Protein AF-A0A1G4ESR0-F1 (afdb_monomer)

Secondary structure (DSSP, 8-state):
----HHHHHHHHHHHHHHHS-HHHHHHHHHHTTS-SS--SS-HHHHHHHHHHHHTTTTT--HHHHHHHHHHHH-----HHHHHHHSSHHHHHHHHHHHHHHHHHHHHHHTT---TT-S--

Mean predicted aligned error: 11.32 Å

Foldseek 3Di:
DPQDLVRVLVVVVVLLCVLAPLVRLQVLCVVLPLPPDDDLDGSSLLVSLVSVCVVQVPPAQLVNSQVVSCVPSVDHDDSVRVVVSPDPSSVVSVVVSVVSSVVSVVVVVVPPPPPPPPPD

pLDDT: mean 70.15, std 10.37, range [41.56, 83.81]

Radius of gyration: 17.65 Å; Cα contacts (8 Å, |Δi|>4): 67; chains: 1; bounding box: 43×30×58 Å

Structure (mmCIF, N/CA/C/O backbone):
data_AF-A0A1G4ESR0-F1
#
_entry.id   AF-A0A1G4ESR0-F1
#
loop_
_atom_site.group_PDB
_atom_site.id
_atom_site.type_symbol
_atom_site.label_atom_id
_atom_site.label_alt_id
_atom_site.label_comp_id
_atom_site.label_asym_id
_atom_site.label_entity_id
_atom_site.label_seq_id
_atom_site.pdbx_PDB_ins_code
_atom_site.Cartn_x
_atom_site.Cartn_y
_atom_site.Cartn_z
_atom_site.occupancy
_atom_site.B_iso_or_equiv
_atom_site.auth_seq_id
_atom_site.auth_comp_id
_atom_site.auth_asym_id
_atom_site.auth_atom_id
_atom_site.pdbx_PDB_model_num
ATOM 1 N N . MET A 1 1 ? 9.743 -17.081 17.113 1.00 41.56 1 MET A N 1
ATOM 2 C CA . MET A 1 1 ? 9.255 -17.594 15.815 1.00 41.56 1 MET A CA 1
ATOM 3 C C . MET A 1 1 ? 9.363 -16.439 14.833 1.00 41.56 1 MET A C 1
ATOM 5 O O . MET A 1 1 ? 8.770 -15.409 15.114 1.00 41.56 1 MET A O 1
ATOM 9 N N . ASN A 1 2 ? 10.194 -16.542 13.792 1.00 51.12 2 ASN A N 1
ATOM 10 C CA . ASN A 1 2 ? 10.214 -15.536 12.723 1.00 51.12 2 ASN A CA 1
ATOM 11 C C . ASN A 1 2 ? 8.972 -15.803 11.868 1.00 51.12 2 ASN A C 1
ATOM 13 O O . ASN A 1 2 ? 8.873 -16.876 11.276 1.00 51.12 2 ASN A O 1
ATOM 17 N N . LEU A 1 3 ? 7.997 -14.900 11.911 1.00 58.41 3 LEU A N 1
ATOM 18 C CA . LEU A 1 3 ? 6.797 -14.991 11.088 1.00 58.41 3 LEU A CA 1
ATOM 19 C C . LEU A 1 3 ? 7.237 -14.821 9.623 1.00 58.41 3 LEU A C 1
ATOM 21 O O . LEU A 1 3 ? 8.079 -13.967 9.340 1.00 58.41 3 LEU A O 1
ATOM 25 N N . SER A 1 4 ? 6.768 -15.668 8.700 1.00 68.75 4 SER A N 1
ATOM 26 C CA . SER A 1 4 ? 7.162 -15.503 7.298 1.00 68.75 4 SER A CA 1
ATOM 27 C C . SER A 1 4 ? 6.570 -14.199 6.747 1.00 68.75 4 SER A C 1
ATOM 29 O O . SER A 1 4 ? 5.533 -13.730 7.211 1.00 68.75 4 SER A O 1
ATOM 31 N N . ILE A 1 5 ? 7.207 -13.606 5.735 1.00 63.06 5 ILE A N 1
ATOM 32 C CA . ILE A 1 5 ? 6.747 -12.350 5.103 1.00 63.06 5 ILE A CA 1
ATOM 33 C C . ILE A 1 5 ? 5.286 -12.454 4.646 1.00 63.06 5 ILE A C 1
ATOM 35 O O . ILE A 1 5 ? 4.528 -11.487 4.705 1.00 63.06 5 ILE A O 1
ATOM 39 N N . PHE A 1 6 ? 4.893 -13.642 4.185 1.00 64.19 6 PHE A N 1
ATOM 40 C CA . PHE A 1 6 ? 3.536 -13.907 3.738 1.00 64.19 6 PHE A CA 1
ATOM 41 C C . PHE A 1 6 ? 2.548 -13.903 4.907 1.00 64.19 6 PHE A C 1
ATOM 43 O O . PHE A 1 6 ? 1.488 -13.298 4.796 1.00 64.19 6 PHE A O 1
ATOM 50 N N . ASP A 1 7 ? 2.924 -14.492 6.041 1.00 67.56 7 ASP A N 1
ATOM 51 C CA . ASP A 1 7 ? 2.099 -14.518 7.250 1.00 67.56 7 ASP A CA 1
ATOM 52 C C . ASP A 1 7 ? 1.907 -13.108 7.843 1.00 67.56 7 ASP A C 1
ATOM 54 O O . ASP A 1 7 ? 0.803 -12.764 8.262 1.00 67.56 7 ASP A O 1
ATOM 58 N N . GLU A 1 8 ? 2.946 -12.259 7.840 1.00 67.12 8 GLU A N 1
ATOM 59 C CA . GLU A 1 8 ? 2.829 -10.852 8.270 1.00 67.12 8 GLU A CA 1
ATOM 60 C C . GLU A 1 8 ? 1.926 -10.043 7.336 1.00 67.12 8 GLU A C 1
ATOM 62 O O . GLU A 1 8 ? 1.083 -9.268 7.796 1.00 67.12 8 GLU A O 1
ATOM 67 N N . LEU A 1 9 ? 2.063 -10.249 6.022 1.00 66.56 9 LEU A N 1
ATOM 68 C CA . LEU A 1 9 ? 1.190 -9.631 5.030 1.00 66.56 9 LEU A CA 1
ATOM 69 C C . LEU A 1 9 ? -0.260 -10.077 5.213 1.00 66.56 9 LEU A C 1
ATOM 71 O O . LEU A 1 9 ? -1.171 -9.258 5.115 1.00 66.56 9 LEU A O 1
ATOM 75 N N . GLU A 1 10 ? -0.483 -11.367 5.450 1.00 67.75 10 GLU A N 1
ATOM 76 C CA . GLU A 1 10 ? -1.819 -11.923 5.616 1.00 67.75 10 GLU A CA 1
ATOM 77 C C . GLU A 1 10 ? -2.469 -11.397 6.900 1.00 67.75 10 GLU A C 1
ATOM 79 O O . GLU A 1 10 ? -3.634 -10.995 6.870 1.00 67.75 10 GLU A O 1
ATOM 84 N N . LEU A 1 11 ? -1.709 -11.309 8.000 1.00 71.44 11 LEU A N 1
ATOM 85 C CA . LEU A 1 11 ? -2.165 -10.669 9.235 1.00 71.44 11 LEU A CA 1
ATOM 86 C C . LEU A 1 11 ? -2.516 -9.203 9.003 1.00 71.44 11 LEU A C 1
ATOM 88 O O . LEU A 1 11 ? -3.596 -8.766 9.394 1.00 71.44 11 LEU A O 1
ATOM 92 N N . PHE A 1 12 ? -1.639 -8.448 8.342 1.00 72.06 12 PHE A N 1
ATOM 93 C CA . PHE A 1 12 ? -1.890 -7.038 8.079 1.00 72.06 12 PHE A CA 1
ATOM 94 C C . PHE A 1 12 ? -3.081 -6.841 7.141 1.00 72.06 12 PHE A C 1
ATOM 96 O O . PHE A 1 12 ? -3.896 -5.957 7.368 1.00 72.06 12 PHE A O 1
ATOM 103 N N . SER A 1 13 ? -3.218 -7.669 6.106 1.00 69.94 13 SER A N 1
ATOM 104 C CA . SER A 1 13 ? -4.354 -7.631 5.185 1.00 69.94 13 SER A CA 1
ATOM 105 C C . SER A 1 13 ? -5.664 -7.920 5.918 1.00 69.94 13 SER A C 1
ATOM 107 O O . SER A 1 13 ? -6.631 -7.179 5.746 1.00 69.94 13 SER A O 1
ATOM 109 N N . LYS A 1 14 ? -5.690 -8.932 6.797 1.00 71.94 14 LYS A N 1
ATOM 110 C CA . LYS A 1 14 ? -6.851 -9.239 7.648 1.00 71.94 14 LYS A CA 1
ATOM 111 C C . LYS A 1 14 ? -7.185 -8.086 8.586 1.00 71.94 14 LYS A C 1
ATOM 113 O O . LYS A 1 14 ? -8.350 -7.710 8.697 1.00 71.94 14 LYS A O 1
ATOM 118 N N . GLU A 1 15 ? -6.180 -7.498 9.222 1.00 73.50 15 GLU A N 1
ATOM 119 C CA . GLU A 1 15 ? -6.390 -6.400 10.160 1.00 73.50 15 GLU A CA 1
ATOM 120 C C . GLU A 1 15 ? -6.832 -5.125 9.433 1.00 73.50 15 GLU A C 1
ATOM 122 O O . GLU A 1 15 ? -7.770 -4.450 9.849 1.00 73.50 15 GLU A O 1
ATOM 127 N N . LEU A 1 16 ? -6.252 -4.838 8.270 1.00 74.50 16 LEU A N 1
ATOM 128 C CA . LEU A 1 16 ? -6.667 -3.723 7.432 1.00 74.50 16 LEU A CA 1
ATOM 129 C C . LEU A 1 16 ? -8.095 -3.921 6.924 1.00 74.50 16 LEU A C 1
ATOM 131 O O . LEU A 1 16 ? -8.873 -2.980 6.998 1.00 74.50 16 LEU A O 1
ATOM 135 N N . GLN A 1 17 ? -8.479 -5.128 6.497 1.00 71.94 17 GLN A N 1
ATOM 136 C CA . GLN A 1 17 ? -9.863 -5.446 6.123 1.00 71.94 17 GLN A CA 1
ATOM 137 C C . GLN A 1 17 ? -10.845 -5.306 7.292 1.00 71.94 17 GLN A C 1
ATOM 139 O O . GLN A 1 17 ? -11.995 -4.918 7.080 1.00 71.94 17 GLN A O 1
ATOM 144 N N . ARG A 1 18 ? -10.400 -5.589 8.521 1.00 74.38 18 ARG A N 1
ATOM 145 C CA . ARG A 1 18 ? -11.203 -5.440 9.739 1.00 74.38 18 ARG A CA 1
ATOM 146 C C . ARG A 1 18 ? -11.539 -3.979 10.042 1.00 74.38 18 ARG A C 1
ATOM 148 O O . ARG A 1 18 ? -12.642 -3.704 10.507 1.00 74.38 18 ARG A O 1
ATOM 155 N N . TYR A 1 19 ? -10.614 -3.058 9.774 1.00 71.38 19 TYR A N 1
ATOM 156 C CA . TYR A 1 19 ? -10.811 -1.622 10.011 1.00 71.38 19 TYR A CA 1
ATOM 157 C C . TYR A 1 19 ? -11.278 -0.850 8.776 1.00 71.38 19 TYR A C 1
ATOM 159 O O . TYR A 1 19 ? -11.873 0.219 8.902 1.00 71.38 19 TYR A O 1
ATOM 167 N N . MET A 1 20 ? -11.006 -1.364 7.580 1.00 72.50 20 MET A N 1
ATOM 168 C CA . MET A 1 20 ? -11.252 -0.669 6.328 1.00 72.50 20 MET A CA 1
ATOM 169 C C . MET A 1 20 ? -11.602 -1.653 5.213 1.00 72.50 20 MET A C 1
ATOM 171 O O . MET A 1 20 ? -10.802 -2.483 4.788 1.00 72.50 20 MET A O 1
ATOM 175 N N . SER A 1 21 ? -12.809 -1.513 4.672 1.00 79.88 21 SER A N 1
ATOM 176 C CA . SER A 1 21 ? -13.215 -2.278 3.496 1.00 79.88 21 SER A CA 1
ATOM 177 C C . SER A 1 21 ? -12.376 -1.898 2.260 1.00 79.88 21 SER A C 1
ATOM 179 O O . SER A 1 21 ? -11.946 -0.748 2.140 1.00 79.88 21 SER A O 1
ATOM 181 N N . PRO A 1 22 ? -12.211 -2.816 1.289 1.00 73.25 22 PRO A N 1
ATOM 182 C CA . PRO A 1 22 ? -11.577 -2.550 -0.007 1.00 73.25 22 PRO A CA 1
ATOM 183 C C . PRO A 1 22 ? -12.034 -1.253 -0.681 1.00 73.25 22 PRO A C 1
ATOM 185 O O . PRO A 1 22 ? -11.218 -0.510 -1.223 1.00 73.25 22 PRO A O 1
ATOM 188 N N . ASP A 1 23 ? -13.340 -0.986 -0.623 1.00 78.00 23 ASP A N 1
ATOM 189 C CA . ASP A 1 23 ? -13.955 0.200 -1.213 1.00 78.00 23 ASP A CA 1
ATOM 190 C C . ASP A 1 23 ? -13.522 1.477 -0.486 1.00 78.00 23 ASP A C 1
ATOM 192 O O . ASP A 1 23 ? -13.062 2.423 -1.116 1.00 78.00 23 ASP A O 1
ATOM 196 N N . ALA A 1 24 ? -13.534 1.462 0.850 1.00 79.81 24 ALA A N 1
ATOM 197 C CA . ALA A 1 24 ? -13.085 2.583 1.670 1.00 79.81 24 ALA A CA 1
ATOM 198 C C . ALA A 1 24 ? -11.598 2.911 1.442 1.00 79.81 24 ALA A C 1
ATOM 200 O O . ALA A 1 24 ? -11.227 4.085 1.406 1.00 79.81 24 ALA A O 1
ATOM 201 N N . LEU A 1 25 ? -10.756 1.897 1.207 1.00 81.06 25 LEU A N 1
ATOM 202 C CA . LEU A 1 25 ? -9.355 2.098 0.834 1.00 81.06 25 LEU A CA 1
ATOM 203 C C . LEU A 1 25 ? -9.221 2.758 -0.550 1.00 81.06 25 LEU A C 1
ATOM 205 O O . LEU A 1 25 ? -8.386 3.645 -0.738 1.00 81.06 25 LEU A O 1
ATOM 209 N N . GLU A 1 26 ? -10.052 2.359 -1.519 1.00 80.06 26 GLU A N 1
ATOM 210 C CA . GLU A 1 26 ? -10.078 2.982 -2.847 1.00 80.06 26 GLU A CA 1
ATOM 211 C C . GLU A 1 26 ? -10.606 4.426 -2.784 1.00 80.06 26 GLU A C 1
ATOM 213 O O . GLU A 1 26 ? -10.047 5.305 -3.442 1.00 80.06 26 GLU A O 1
ATOM 218 N N . GLN A 1 27 ? -11.620 4.704 -1.960 1.00 81.50 27 GLN A N 1
ATOM 219 C CA . GLN A 1 27 ? -12.115 6.063 -1.719 1.00 81.50 27 GLN A CA 1
ATOM 220 C C . GLN A 1 27 ? -11.046 6.941 -1.065 1.00 81.50 27 GLN A C 1
ATOM 222 O O . GLN A 1 27 ? -10.812 8.059 -1.519 1.00 81.50 27 GLN A O 1
ATOM 227 N N . LEU A 1 28 ? -10.329 6.430 -0.060 1.00 81.56 28 LEU A N 1
ATOM 228 C CA . LEU A 1 28 ? -9.219 7.153 0.562 1.00 81.56 28 LEU A CA 1
ATOM 229 C C . LEU A 1 28 ? -8.126 7.475 -0.466 1.00 81.56 28 LEU A C 1
ATOM 231 O O . LEU A 1 28 ? -7.652 8.608 -0.552 1.00 81.56 28 LEU A O 1
ATOM 235 N N . ALA A 1 29 ? -7.773 6.501 -1.304 1.00 81.31 29 ALA A N 1
ATOM 236 C CA . ALA A 1 29 ? -6.803 6.687 -2.373 1.00 81.31 29 ALA A CA 1
ATOM 237 C C . ALA A 1 29 ? -7.254 7.710 -3.430 1.00 81.31 29 ALA A C 1
ATOM 239 O O . ALA A 1 29 ? -6.418 8.431 -3.983 1.00 81.31 29 ALA A O 1
ATOM 240 N N . ARG A 1 30 ? -8.559 7.796 -3.713 1.00 81.56 30 ARG A N 1
ATOM 241 C CA . ARG A 1 30 ? -9.145 8.822 -4.591 1.00 81.56 30 ARG A CA 1
ATOM 242 C C . ARG A 1 30 ? -9.116 10.202 -3.945 1.00 81.56 30 ARG A C 1
ATOM 244 O O . ARG A 1 30 ? -8.704 11.151 -4.604 1.00 81.56 30 ARG A O 1
ATOM 251 N N . ASN A 1 31 ? -9.466 10.300 -2.665 1.00 81.31 31 ASN A N 1
ATOM 252 C CA . ASN A 1 31 ? -9.488 11.556 -1.911 1.00 81.31 31 ASN A CA 1
ATOM 253 C C . ASN A 1 31 ? -8.097 12.190 -1.802 1.00 81.31 31 ASN A C 1
ATOM 255 O O . ASN A 1 31 ? -7.948 13.393 -1.984 1.00 81.31 31 ASN A O 1
ATOM 259 N N . VAL A 1 32 ? -7.061 11.376 -1.583 1.00 79.31 32 VAL A N 1
ATOM 260 C CA . VAL A 1 32 ? -5.659 11.835 -1.578 1.00 79.31 32 VAL A CA 1
ATOM 261 C C . VAL A 1 32 ? -5.135 12.105 -3.004 1.00 79.31 32 VAL A C 1
ATOM 263 O O . VAL A 1 32 ? -4.069 12.684 -3.220 1.00 79.31 32 VAL A O 1
ATOM 266 N N . GLY A 1 33 ? -5.893 11.705 -4.026 1.00 76.56 33 GLY A N 1
ATOM 267 C CA . GLY A 1 33 ? -5.534 11.884 -5.428 1.00 76.56 33 GLY A CA 1
ATOM 268 C C . GLY A 1 33 ? -4.454 10.919 -5.917 1.00 76.56 33 GLY A C 1
ATOM 269 O O . GLY A 1 33 ? -3.900 11.154 -6.992 1.00 76.56 33 GLY A O 1
ATOM 270 N N . PHE A 1 34 ? -4.163 9.852 -5.165 1.00 75.00 34 PHE A N 1
ATOM 271 C CA . PHE A 1 34 ? -3.290 8.754 -5.590 1.00 75.00 34 PHE A CA 1
ATOM 272 C C . PHE A 1 34 ? -3.947 7.938 -6.721 1.00 75.00 34 PHE A C 1
ATOM 274 O O . PHE A 1 34 ? -3.316 7.624 -7.736 1.00 75.00 34 PHE A O 1
ATOM 281 N N . VAL A 1 35 ? -5.251 7.658 -6.599 1.00 71.88 35 VAL A N 1
ATOM 282 C CA . VAL A 1 35 ? -6.063 7.009 -7.641 1.00 71.88 35 VAL A CA 1
ATOM 283 C C . VAL A 1 35 ? -6.917 8.060 -8.348 1.00 71.88 35 VAL A C 1
ATOM 285 O O . VAL A 1 35 ? -7.990 8.424 -7.884 1.00 71.88 35 VAL A O 1
ATOM 288 N N . LYS A 1 36 ? -6.451 8.541 -9.508 1.00 65.88 36 LYS A N 1
ATOM 289 C CA . LYS A 1 36 ? -7.221 9.460 -10.378 1.00 65.88 36 LYS A CA 1
ATOM 290 C C . LYS A 1 36 ? -8.038 8.739 -11.455 1.00 65.88 36 LYS A C 1
ATOM 292 O O . LYS A 1 36 ? -9.092 9.213 -11.859 1.00 65.88 36 LYS A O 1
ATOM 297 N N . ARG A 1 37 ? -7.563 7.579 -11.917 1.00 62.69 37 ARG A N 1
ATOM 298 C CA . ARG A 1 37 ? -8.239 6.713 -12.899 1.00 62.69 37 ARG A CA 1
ATOM 299 C C . ARG A 1 37 ? -8.182 5.266 -12.428 1.00 62.69 37 ARG A C 1
ATOM 301 O O . ARG A 1 37 ? -7.159 4.867 -11.868 1.00 62.69 37 ARG A O 1
ATOM 308 N N . LYS A 1 38 ? -9.233 4.477 -12.691 1.00 63.44 38 LYS A N 1
ATOM 309 C CA . LYS A 1 38 ? -9.171 3.021 -12.490 1.00 63.44 38 LYS A CA 1
ATOM 310 C C . LYS A 1 38 ? -8.018 2.473 -13.332 1.00 63.44 38 LYS A C 1
ATOM 312 O O . LYS A 1 38 ? -7.958 2.677 -14.540 1.00 63.44 38 LYS A O 1
ATOM 317 N N . SER A 1 39 ? -7.071 1.842 -12.659 1.00 68.88 39 SER A N 1
ATOM 318 C CA . SER A 1 39 ? -5.871 1.239 -13.229 1.00 68.88 39 SER A CA 1
ATOM 319 C C . SER A 1 39 ? -5.855 -0.230 -12.826 1.00 68.88 39 SER A C 1
ATOM 321 O O . SER A 1 39 ? -6.488 -0.596 -11.836 1.00 68.88 39 SER A O 1
ATOM 323 N N . LYS A 1 40 ? -5.123 -1.067 -13.571 1.00 72.69 40 LYS A N 1
ATOM 324 C CA . LYS A 1 40 ? -4.843 -2.443 -13.129 1.00 72.69 40 LYS A CA 1
ATOM 325 C C . LYS A 1 40 ? -4.177 -2.437 -11.747 1.00 72.69 40 LYS A C 1
ATOM 327 O O . LYS A 1 40 ? -4.528 -3.256 -10.919 1.00 72.69 40 LYS A O 1
ATOM 332 N N . TYR A 1 41 ? -3.316 -1.445 -11.507 1.00 72.62 41 TYR A N 1
ATOM 333 C CA . TYR A 1 41 ? -2.691 -1.152 -10.216 1.00 72.62 41 TYR A CA 1
ATOM 334 C C . TYR A 1 41 ? -3.637 -0.386 -9.278 1.00 72.62 41 TYR A C 1
ATOM 336 O O . TYR A 1 41 ? -3.978 0.770 -9.565 1.00 72.62 41 TYR A O 1
ATOM 344 N N . ARG A 1 42 ? -4.056 -1.031 -8.187 1.00 72.69 42 ARG A N 1
ATOM 345 C CA . ARG A 1 42 ? -4.983 -0.522 -7.167 1.00 72.69 42 ARG A CA 1
ATOM 346 C C . ARG A 1 42 ? -4.239 -0.033 -5.923 1.00 72.69 42 ARG A C 1
ATOM 348 O O . ARG A 1 42 ? -3.063 -0.311 -5.715 1.00 72.69 42 ARG A O 1
ATOM 355 N N . ALA A 1 43 ? -4.959 0.671 -5.050 1.00 75.75 43 ALA A N 1
ATOM 356 C CA 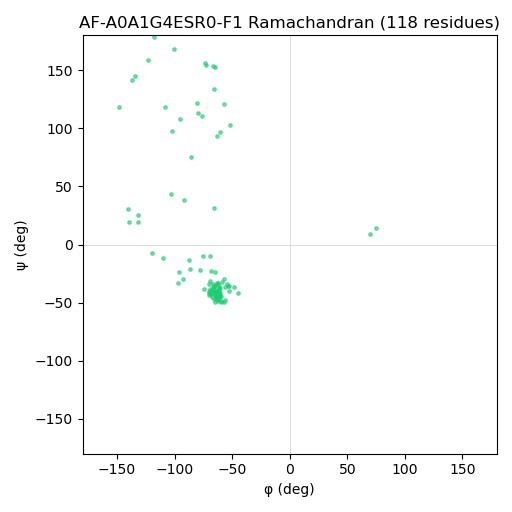. ALA A 1 43 ? -4.437 1.100 -3.750 1.00 75.75 43 ALA A CA 1
ATOM 357 C C . ALA A 1 43 ? -3.990 -0.082 -2.870 1.00 75.75 43 ALA A C 1
ATOM 359 O O . ALA A 1 43 ? -3.021 0.033 -2.131 1.00 75.75 43 ALA A O 1
ATOM 360 N N . GLN A 1 44 ? -4.658 -1.230 -2.995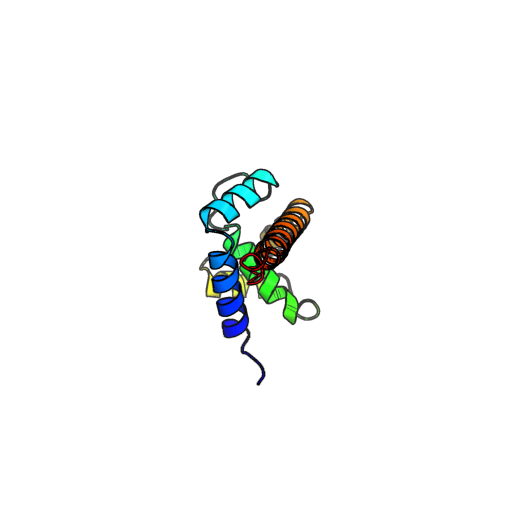 1.00 75.06 44 GLN A N 1
ATOM 361 C CA . GLN A 1 44 ? -4.298 -2.466 -2.295 1.00 75.06 44 GLN A CA 1
ATOM 362 C C . GLN A 1 44 ? -2.918 -2.982 -2.706 1.00 75.06 44 GLN A C 1
ATOM 364 O O . GLN A 1 44 ? -2.124 -3.338 -1.841 1.00 75.06 44 GLN A O 1
ATOM 369 N N . ASP A 1 45 ? -2.613 -2.950 -4.007 1.00 76.12 45 ASP A N 1
ATOM 370 C CA . ASP A 1 45 ? -1.321 -3.392 -4.540 1.00 76.12 45 ASP A CA 1
ATOM 371 C C . ASP A 1 45 ? -0.185 -2.496 -4.037 1.00 76.12 45 ASP A C 1
ATOM 373 O O . ASP A 1 45 ? 0.907 -2.973 -3.738 1.00 76.12 45 ASP A O 1
ATOM 377 N N . LEU A 1 46 ? -0.454 -1.194 -3.889 1.00 76.75 46 LEU A N 1
ATOM 378 C CA . LEU A 1 46 ? 0.483 -0.256 -3.278 1.00 76.75 46 LEU A CA 1
ATOM 379 C C . LEU A 1 46 ? 0.728 -0.585 -1.804 1.00 76.75 46 LEU A C 1
ATOM 381 O O . LEU A 1 46 ? 1.879 -0.662 -1.389 1.00 76.75 46 LEU A O 1
ATOM 385 N N . VAL A 1 47 ? -0.330 -0.786 -1.016 1.00 75.94 47 VAL A N 1
ATOM 386 C CA . VAL A 1 47 ? -0.201 -1.098 0.415 1.00 75.94 47 VAL A CA 1
ATOM 387 C C . VAL A 1 47 ? 0.564 -2.405 0.617 1.00 75.94 47 VAL A C 1
ATOM 389 O O . VAL A 1 47 ? 1.503 -2.437 1.411 1.00 75.94 47 VAL A O 1
ATOM 392 N N . ALA A 1 48 ? 0.235 -3.444 -0.155 1.00 75.00 48 ALA A N 1
ATOM 393 C CA . ALA A 1 48 ? 0.968 -4.706 -0.153 1.00 75.00 48 ALA A CA 1
ATOM 394 C C . ALA A 1 48 ? 2.456 -4.486 -0.466 1.00 75.00 48 ALA A C 1
ATOM 396 O O . ALA A 1 48 ? 3.321 -4.945 0.278 1.00 75.00 48 ALA A O 1
ATOM 397 N N . LEU A 1 49 ? 2.761 -3.707 -1.509 1.00 74.62 49 LEU A N 1
ATOM 398 C CA . LEU A 1 49 ? 4.137 -3.418 -1.899 1.00 74.62 49 LEU A CA 1
ATOM 399 C C . LEU A 1 49 ? 4.890 -2.578 -0.851 1.00 74.62 49 LEU A C 1
ATOM 401 O O . LEU A 1 49 ? 6.075 -2.812 -0.640 1.00 74.62 49 LEU A O 1
ATOM 405 N N . CYS A 1 50 ? 4.228 -1.656 -0.146 1.00 71.94 50 CYS A N 1
ATOM 406 C CA . CYS A 1 50 ? 4.823 -0.871 0.943 1.00 71.94 50 CYS A CA 1
ATOM 407 C C . CYS A 1 50 ? 5.164 -1.718 2.177 1.00 71.94 50 CYS A C 1
ATOM 409 O O . CYS A 1 50 ? 6.228 -1.532 2.766 1.00 71.94 50 CYS A O 1
ATOM 411 N N . ILE A 1 51 ? 4.306 -2.671 2.546 1.00 69.31 51 ILE A N 1
ATOM 412 C CA . ILE A 1 51 ? 4.582 -3.620 3.638 1.00 69.31 51 ILE A CA 1
ATOM 413 C C . ILE A 1 51 ? 5.758 -4.520 3.260 1.00 69.31 51 ILE A C 1
ATOM 415 O O . ILE A 1 51 ? 6.645 -4.763 4.071 1.00 69.31 51 ILE A O 1
ATOM 419 N N . TRP A 1 52 ? 5.812 -4.957 2.001 1.00 68.75 52 TRP A N 1
ATOM 420 C CA . TRP A 1 52 ? 6.919 -5.768 1.490 1.00 68.75 52 TRP A CA 1
ATOM 421 C C . TRP A 1 52 ? 8.228 -4.988 1.461 1.00 68.75 52 TRP A C 1
ATOM 423 O O . TRP A 1 52 ? 9.287 -5.539 1.763 1.00 68.75 52 TRP A O 1
ATOM 433 N N . LEU A 1 53 ? 8.153 -3.696 1.127 1.00 64.94 53 LEU A N 1
ATOM 434 C CA . LEU A 1 53 ? 9.297 -2.802 1.181 1.00 64.94 53 LEU A CA 1
ATOM 435 C C . LEU A 1 53 ? 9.827 -2.700 2.613 1.00 64.94 53 LEU A C 1
ATOM 437 O O . LEU A 1 53 ? 11.037 -2.746 2.780 1.00 64.94 53 LEU A O 1
ATOM 441 N N . SER A 1 54 ? 8.952 -2.633 3.626 1.00 62.72 54 SER A N 1
ATOM 442 C CA . SER A 1 54 ? 9.302 -2.416 5.040 1.00 62.72 54 SER A CA 1
ATOM 443 C C . SER A 1 54 ? 10.433 -3.303 5.570 1.00 62.72 54 SER A C 1
ATOM 445 O O . SER 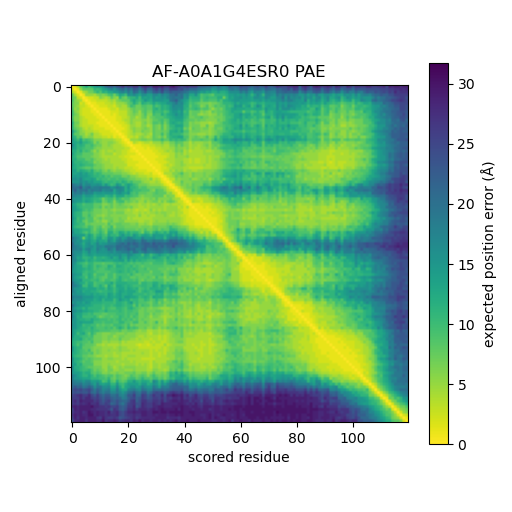A 1 54 ? 11.239 -2.832 6.367 1.00 62.72 54 SER 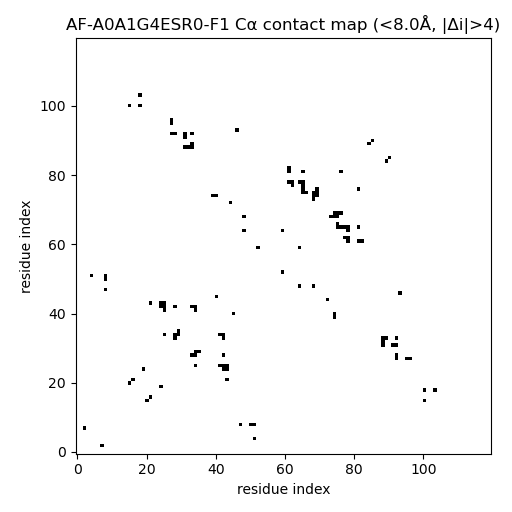A O 1
ATOM 447 N N . GLN A 1 55 ? 10.525 -4.567 5.148 1.00 54.81 55 GLN A N 1
ATOM 448 C CA . GLN A 1 55 ? 11.591 -5.468 5.607 1.00 54.81 55 GLN A CA 1
ATOM 449 C C . GLN A 1 55 ? 12.883 -5.384 4.772 1.00 54.81 55 GLN A C 1
ATOM 451 O O . GLN A 1 55 ? 13.914 -5.915 5.173 1.00 54.81 55 GLN A O 1
ATOM 456 N N . ASN A 1 56 ? 12.849 -4.750 3.598 1.00 55.78 56 ASN A N 1
ATOM 457 C CA . ASN A 1 56 ? 13.860 -4.923 2.551 1.00 55.78 56 ASN A CA 1
ATOM 458 C C . ASN A 1 56 ? 14.245 -3.596 1.851 1.00 55.78 56 ASN A C 1
ATOM 460 O O . ASN A 1 56 ? 14.806 -3.596 0.750 1.00 55.78 56 ASN A O 1
ATOM 464 N N . ILE A 1 57 ? 13.961 -2.461 2.514 1.00 52.59 57 ILE A N 1
ATOM 465 C CA . ILE A 1 57 ? 14.142 -1.078 2.025 1.00 52.59 57 ILE A CA 1
ATOM 466 C C . ILE A 1 57 ? 15.583 -0.815 1.556 1.00 52.59 57 ILE A C 1
ATOM 468 O O . ILE A 1 57 ? 15.793 -0.073 0.602 1.00 52.59 57 ILE A O 1
ATOM 472 N N . ALA A 1 58 ? 16.579 -1.437 2.193 1.00 52.31 58 ALA A N 1
ATOM 473 C CA . ALA A 1 58 ? 17.991 -1.193 1.894 1.00 52.31 58 ALA A CA 1
ATOM 474 C C . ALA A 1 58 ? 18.565 -2.055 0.750 1.00 52.31 58 ALA A C 1
ATOM 476 O O . ALA A 1 58 ? 19.585 -1.685 0.176 1.00 52.31 58 ALA A O 1
ATOM 477 N N . HIS A 1 59 ? 17.942 -3.191 0.414 1.00 52.91 59 HIS A N 1
ATOM 478 C CA . HIS A 1 59 ? 18.553 -4.207 -0.460 1.00 52.91 59 HIS A CA 1
ATOM 479 C C . HIS A 1 59 ? 17.789 -4.495 -1.757 1.00 52.91 59 HIS A C 1
ATOM 481 O O . HIS A 1 59 ? 18.310 -5.217 -2.608 1.00 52.91 59 HIS A O 1
ATOM 487 N N . THR A 1 60 ? 16.587 -3.942 -1.937 1.00 62.94 60 THR A N 1
ATOM 488 C CA . THR A 1 60 ? 15.719 -4.321 -3.064 1.00 62.94 60 THR A CA 1
ATOM 489 C C . THR A 1 60 ? 15.649 -3.213 -4.104 1.00 62.94 60 THR A C 1
ATOM 491 O O . THR A 1 60 ? 15.188 -2.110 -3.818 1.00 62.94 60 THR A O 1
ATOM 494 N N . SER A 1 61 ? 16.090 -3.496 -5.331 1.00 69.31 61 SER A N 1
ATOM 495 C CA . SER A 1 61 ? 16.010 -2.530 -6.430 1.00 69.31 61 SER A CA 1
ATOM 496 C C . SER A 1 61 ? 14.571 -2.366 -6.941 1.00 69.31 61 SER A C 1
ATOM 498 O O . SER A 1 61 ? 13.755 -3.288 -6.865 1.00 69.31 61 SER A O 1
ATOM 500 N N . LEU A 1 62 ? 14.265 -1.219 -7.561 1.00 70.44 62 LEU A N 1
ATOM 501 C CA . LEU A 1 62 ? 12.988 -0.982 -8.258 1.00 70.44 62 LEU A CA 1
ATOM 502 C C . LEU A 1 62 ? 12.663 -2.075 -9.292 1.00 70.44 62 LEU A C 1
ATOM 504 O O . LEU A 1 62 ? 11.506 -2.461 -9.441 1.00 70.44 62 LEU A O 1
ATOM 508 N N . THR A 1 63 ? 13.676 -2.614 -9.973 1.00 70.44 63 THR A N 1
ATOM 509 C CA . THR A 1 63 ? 13.536 -3.732 -10.919 1.00 70.44 63 THR A CA 1
ATOM 510 C C . THR A 1 63 ? 13.074 -5.018 -10.241 1.00 70.44 63 THR A C 1
ATOM 512 O O . THR A 1 63 ? 12.146 -5.657 -10.726 1.00 70.44 63 THR A O 1
ATOM 515 N N . GLN A 1 64 ? 13.651 -5.372 -9.090 1.00 73.75 64 GLN A N 1
ATOM 516 C CA . GLN A 1 64 ? 13.214 -6.538 -8.317 1.00 73.75 64 GLN A CA 1
ATOM 517 C C . GLN A 1 64 ? 11.792 -6.361 -7.775 1.00 73.75 64 GLN A C 1
ATOM 519 O O . GLN A 1 64 ? 11.025 -7.323 -7.742 1.00 73.75 64 GLN A O 1
ATOM 524 N N . LEU A 1 65 ? 11.420 -5.137 -7.391 1.00 73.69 65 LEU A N 1
ATOM 525 C CA . LEU A 1 65 ? 10.053 -4.814 -6.979 1.00 73.69 65 LEU A CA 1
ATOM 526 C C . LEU A 1 65 ? 9.059 -4.986 -8.129 1.00 73.69 65 LEU A C 1
ATOM 528 O O . LEU A 1 65 ? 7.998 -5.563 -7.914 1.00 73.69 65 LEU A O 1
ATOM 532 N N . CYS A 1 66 ? 9.408 -4.564 -9.347 1.00 73.88 66 CYS A N 1
ATOM 533 C CA . CYS A 1 66 ? 8.556 -4.757 -10.524 1.00 73.88 66 CYS A CA 1
ATOM 534 C C . CYS A 1 66 ? 8.362 -6.242 -10.851 1.00 73.88 66 CYS A C 1
ATOM 536 O O . CYS A 1 66 ? 7.226 -6.681 -11.002 1.00 73.88 66 CYS A O 1
ATOM 538 N N . SER A 1 67 ? 9.438 -7.038 -10.868 1.00 77.69 67 SER A N 1
ATOM 539 C CA . SER A 1 67 ? 9.338 -8.484 -11.114 1.00 77.69 67 SER A CA 1
ATOM 540 C C . SER A 1 67 ? 8.508 -9.205 -10.049 1.00 77.69 67 SER A C 1
ATOM 542 O O . SER A 1 67 ? 7.748 -10.119 -10.356 1.00 77.69 67 SER A O 1
ATOM 544 N N . ARG A 1 68 ? 8.619 -8.793 -8.780 1.00 72.81 68 ARG A N 1
ATOM 545 C CA . ARG A 1 68 ? 7.832 -9.378 -7.683 1.00 72.81 68 ARG A CA 1
ATOM 546 C C . ARG A 1 68 ? 6.374 -8.936 -7.704 1.00 72.81 68 ARG A C 1
ATOM 548 O O . ARG A 1 68 ? 5.506 -9.762 -7.425 1.00 72.81 68 ARG A O 1
ATOM 555 N N . LEU A 1 69 ? 6.102 -7.675 -8.041 1.00 74.94 69 LEU A N 1
ATOM 556 C CA . LEU A 1 69 ? 4.746 -7.181 -8.266 1.00 74.94 69 LEU A CA 1
ATOM 557 C C . LEU A 1 69 ? 4.077 -8.012 -9.363 1.00 74.94 69 LEU A C 1
ATOM 559 O O . LEU A 1 69 ? 2.981 -8.528 -9.153 1.00 74.94 69 LEU A O 1
ATOM 563 N N . GLU A 1 70 ? 4.759 -8.196 -10.492 1.00 78.56 70 GLU A N 1
ATOM 564 C CA . GLU A 1 70 ? 4.268 -8.981 -11.621 1.00 78.56 70 GLU A CA 1
ATOM 565 C C . GLU A 1 70 ? 4.005 -10.439 -11.227 1.00 78.56 70 GLU A C 1
ATOM 567 O O . GLU A 1 70 ? 2.928 -10.955 -11.507 1.00 78.56 70 GLU A O 1
ATOM 572 N N . ALA A 1 71 ? 4.919 -11.074 -10.489 1.00 75.19 71 ALA A N 1
ATOM 573 C CA . ALA A 1 71 ? 4.751 -12.454 -10.034 1.00 75.19 71 ALA A CA 1
ATOM 574 C C . ALA A 1 71 ? 3.553 -12.660 -9.084 1.00 75.19 71 ALA A C 1
ATOM 576 O O . ALA A 1 71 ? 2.941 -13.723 -9.104 1.00 75.19 71 ALA A O 1
ATOM 577 N N . ASN A 1 72 ? 3.214 -11.667 -8.252 1.00 69.50 72 ASN A N 1
ATOM 578 C CA . ASN A 1 72 ? 2.164 -11.807 -7.232 1.00 69.50 72 ASN A CA 1
ATOM 579 C C . ASN A 1 72 ? 0.802 -11.261 -7.661 1.00 69.50 72 ASN A C 1
ATOM 581 O O . ASN A 1 72 ? -0.230 -11.788 -7.257 1.00 69.50 72 ASN A O 1
ATOM 585 N N . THR A 1 73 ? 0.786 -10.200 -8.464 1.00 65.88 73 THR A N 1
ATOM 586 C CA . THR A 1 73 ? -0.453 -9.522 -8.884 1.00 65.88 73 THR A CA 1
ATOM 587 C C . THR A 1 73 ? -0.767 -9.729 -10.364 1.00 65.88 73 THR A C 1
ATOM 589 O O . THR A 1 73 ? -1.859 -9.390 -10.815 1.00 65.88 73 THR A O 1
ATOM 592 N N . GLY A 1 74 ? 0.177 -10.263 -11.148 1.00 69.06 74 GLY A N 1
ATOM 593 C CA . GLY A 1 74 ? 0.069 -10.346 -12.607 1.00 69.06 74 GLY A CA 1
ATOM 594 C C . GLY A 1 74 ? 0.163 -8.985 -13.308 1.00 69.06 74 GLY A C 1
ATOM 595 O O . GLY A 1 74 ? -0.123 -8.881 -14.502 1.00 69.06 74 GLY A O 1
ATOM 596 N N . ILE A 1 75 ? 0.513 -7.915 -12.584 1.00 74.38 75 ILE A N 1
ATOM 597 C CA . ILE A 1 75 ? 0.597 -6.557 -13.124 1.00 74.38 75 ILE A CA 1
ATOM 598 C C . ILE A 1 75 ? 2.043 -6.272 -13.523 1.00 74.38 75 ILE A C 1
ATOM 600 O O . ILE A 1 75 ? 2.894 -6.040 -12.668 1.00 74.38 75 ILE A O 1
ATOM 604 N N . SER A 1 76 ? 2.301 -6.227 -14.829 1.00 72.56 76 SER A N 1
ATOM 605 C CA . SER A 1 76 ? 3.589 -5.777 -15.361 1.00 72.56 76 SER A CA 1
ATOM 606 C C . SER A 1 76 ? 3.642 -4.246 -15.386 1.00 72.56 76 SER A C 1
ATOM 608 O O . SER A 1 76 ? 2.780 -3.588 -15.983 1.00 72.56 76 SER A O 1
ATOM 610 N N . MET A 1 77 ? 4.628 -3.665 -14.703 1.00 74.69 77 MET A N 1
ATOM 611 C CA . MET A 1 77 ? 4.885 -2.224 -14.667 1.00 74.69 77 MET A CA 1
ATOM 612 C C . MET A 1 77 ? 6.390 -1.976 -14.789 1.00 74.69 77 MET A C 1
ATOM 614 O O . MET A 1 77 ? 7.183 -2.730 -14.231 1.00 74.69 77 MET A O 1
ATOM 618 N N . SER A 1 78 ? 6.790 -0.925 -15.515 1.00 78.56 78 SER A N 1
ATOM 619 C CA . SER A 1 78 ? 8.209 -0.572 -15.613 1.00 78.56 78 SER A CA 1
ATOM 620 C C . SER A 1 78 ? 8.720 0.031 -14.294 1.00 78.56 78 SER A C 1
ATOM 622 O O . SER A 1 78 ? 7.931 0.642 -13.561 1.00 78.56 78 SER A O 1
ATOM 624 N N . PRO A 1 79 ? 10.028 -0.071 -14.001 1.00 74.00 79 PRO A N 1
ATOM 625 C CA . PRO A 1 79 ? 10.650 0.558 -12.833 1.00 74.00 79 PRO A CA 1
ATOM 626 C C . PRO A 1 79 ? 10.357 2.056 -12.725 1.00 74.00 79 PRO A C 1
ATOM 628 O O . PRO A 1 79 ? 10.067 2.558 -11.642 1.00 74.00 79 PRO A O 1
ATOM 631 N N . GLU A 1 80 ? 10.362 2.769 -13.850 1.00 77.44 80 GLU A N 1
ATOM 632 C CA . GLU A 1 80 ? 10.036 4.193 -13.934 1.00 77.44 80 GLU A CA 1
ATOM 633 C C . GLU A 1 80 ? 8.554 4.430 -13.646 1.00 77.44 80 GLU A C 1
ATOM 635 O O . GLU A 1 80 ? 8.206 5.342 -12.899 1.00 77.44 80 GLU A O 1
ATOM 640 N N . GLY A 1 81 ? 7.675 3.589 -14.201 1.00 77.38 81 GLY A N 1
ATOM 641 C CA . GLY A 1 81 ? 6.240 3.639 -13.944 1.00 77.38 81 GLY A CA 1
ATOM 642 C C . GLY A 1 81 ? 5.917 3.429 -12.467 1.00 77.38 81 GLY A C 1
ATOM 643 O O . GLY A 1 81 ? 5.092 4.157 -11.917 1.00 77.38 81 GLY A O 1
ATOM 644 N N . LEU A 1 82 ? 6.604 2.491 -11.815 1.00 78.00 82 LEU A N 1
ATOM 645 C CA . LEU A 1 82 ? 6.472 2.210 -10.389 1.00 78.00 82 LEU A CA 1
ATOM 646 C C . LEU A 1 82 ? 7.060 3.348 -9.542 1.00 78.00 82 LEU A C 1
ATOM 648 O O . LEU A 1 82 ? 6.411 3.807 -8.606 1.00 78.00 82 LEU A O 1
ATOM 652 N N . ASN A 1 83 ? 8.215 3.901 -9.919 1.00 80.69 83 ASN A N 1
ATOM 653 C CA . ASN A 1 83 ? 8.807 5.060 -9.247 1.00 80.69 83 ASN A CA 1
ATOM 654 C C . ASN A 1 83 ? 7.913 6.311 -9.326 1.00 80.69 83 ASN A C 1
ATOM 656 O O . ASN A 1 83 ? 7.741 7.011 -8.338 1.00 80.69 83 ASN A O 1
ATOM 660 N N . GLN A 1 84 ? 7.255 6.561 -10.462 1.00 78.75 84 GLN A N 1
ATOM 661 C CA . GLN A 1 84 ? 6.276 7.651 -10.601 1.00 78.75 84 GLN A CA 1
ATOM 662 C C . GLN A 1 84 ? 5.036 7.459 -9.714 1.00 78.75 84 GLN A C 1
ATOM 664 O O . GLN A 1 84 ? 4.347 8.424 -9.362 1.00 78.75 84 GLN A O 1
ATOM 669 N N . ARG A 1 85 ? 4.737 6.211 -9.329 1.00 77.06 85 ARG A N 1
ATOM 670 C CA . ARG A 1 85 ? 3.725 5.914 -8.310 1.00 77.06 85 ARG A CA 1
ATOM 671 C C . ARG A 1 85 ? 4.238 6.162 -6.901 1.00 77.06 85 ARG A C 1
ATOM 673 O O . ARG A 1 85 ? 3.410 6.422 -6.045 1.00 77.06 85 ARG A O 1
ATOM 680 N N . PHE A 1 86 ? 5.540 6.177 -6.643 1.00 75.81 86 PHE A N 1
ATOM 681 C CA . PHE A 1 86 ? 6.115 6.643 -5.380 1.00 75.81 86 PHE A CA 1
ATOM 682 C C . PHE A 1 86 ? 6.314 8.161 -5.398 1.00 75.81 86 PHE A C 1
ATOM 684 O O . PHE A 1 86 ? 7.418 8.673 -5.537 1.00 75.81 86 PHE A O 1
ATOM 691 N N . ASN A 1 87 ? 5.214 8.898 -5.260 1.00 80.81 87 ASN A N 1
ATOM 692 C CA . ASN A 1 87 ? 5.218 10.359 -5.221 1.00 80.81 87 ASN A CA 1
ATOM 693 C C . ASN A 1 87 ? 4.684 10.888 -3.877 1.00 80.81 87 ASN A C 1
ATOM 695 O O . ASN A 1 87 ? 4.267 10.124 -3.004 1.00 80.81 87 ASN A O 1
ATOM 699 N N . SER A 1 88 ? 4.658 12.210 -3.708 1.00 80.44 88 SER A N 1
ATOM 700 C CA . SER A 1 88 ? 4.160 12.850 -2.482 1.00 80.44 88 SER A CA 1
ATOM 701 C C . SER A 1 88 ? 2.717 12.458 -2.131 1.00 80.44 88 SER A C 1
ATOM 703 O O . SER A 1 88 ? 2.382 12.380 -0.953 1.00 80.44 88 SER A O 1
ATOM 705 N N . GLN A 1 89 ? 1.874 12.151 -3.123 1.00 79.12 89 GLN A N 1
ATOM 706 C CA . GLN A 1 89 ? 0.496 11.701 -2.895 1.00 79.12 89 GLN A CA 1
ATOM 707 C C . GLN A 1 89 ? 0.456 10.289 -2.300 1.00 79.12 89 GLN A C 1
ATOM 709 O O . GLN A 1 89 ? -0.397 9.995 -1.471 1.00 79.12 89 GLN A O 1
ATOM 714 N N . THR A 1 90 ? 1.393 9.421 -2.676 1.00 79.00 90 THR A N 1
ATOM 715 C CA . THR A 1 90 ? 1.553 8.085 -2.077 1.00 79.00 90 THR A CA 1
ATOM 716 C C . THR A 1 90 ? 1.960 8.172 -0.621 1.00 79.00 90 THR A C 1
ATOM 718 O O . THR A 1 90 ? 1.388 7.483 0.219 1.00 79.00 90 THR A O 1
ATOM 721 N N . VAL A 1 91 ? 2.893 9.069 -0.304 1.00 81.69 91 VAL A N 1
ATOM 722 C CA . VAL A 1 91 ? 3.288 9.332 1.083 1.00 81.69 91 VAL A CA 1
ATOM 723 C C . VAL A 1 91 ? 2.100 9.862 1.886 1.00 81.69 91 VAL A C 1
ATOM 725 O O . VAL A 1 91 ? 1.812 9.339 2.960 1.00 81.69 91 VAL A O 1
ATOM 728 N N . GLN A 1 92 ? 1.351 10.831 1.348 1.00 83.38 92 GLN A N 1
ATOM 729 C CA . GLN A 1 92 ? 0.126 11.320 1.989 1.00 83.38 92 GLN A CA 1
ATOM 730 C C . GLN A 1 92 ? -0.926 10.222 2.152 1.00 83.38 92 GLN A C 1
ATOM 732 O O . GLN A 1 92 ? -1.605 10.180 3.173 1.00 83.38 92 GLN A O 1
ATOM 737 N N . PHE A 1 93 ? -1.058 9.319 1.183 1.00 83.50 93 PHE A N 1
ATOM 738 C CA . PHE A 1 93 ? -2.015 8.221 1.255 1.00 83.50 93 PHE A CA 1
ATOM 739 C C . PHE A 1 93 ? -1.649 7.255 2.378 1.00 83.50 93 PHE A C 1
ATOM 741 O O . PHE A 1 93 ? -2.506 6.931 3.195 1.00 83.50 93 PHE A O 1
ATOM 748 N N . LEU A 1 94 ? -0.377 6.862 2.475 1.00 81.31 94 LEU A N 1
ATOM 749 C CA . LEU A 1 94 ? 0.118 6.022 3.566 1.00 81.31 94 LEU A CA 1
ATOM 750 C C . LEU A 1 94 ? -0.037 6.713 4.924 1.00 81.31 94 LEU A C 1
ATOM 752 O O . LEU A 1 94 ? -0.457 6.078 5.886 1.00 81.31 94 LEU A O 1
ATOM 756 N N . GLN A 1 95 ? 0.240 8.017 4.999 1.00 82.50 95 GLN A N 1
ATOM 757 C CA . GLN A 1 95 ? 0.070 8.797 6.224 1.00 82.50 95 GLN A CA 1
ATOM 758 C C . GLN A 1 95 ? -1.400 8.866 6.652 1.00 82.50 95 GLN A C 1
ATOM 760 O O . GLN A 1 95 ? -1.706 8.665 7.823 1.00 82.50 95 GLN A O 1
ATOM 765 N N . GLN A 1 96 ? -2.315 9.117 5.714 1.00 82.25 96 GLN A N 1
ATOM 766 C CA . GLN A 1 96 ? -3.751 9.142 5.981 1.00 82.25 96 GLN A CA 1
ATOM 767 C C . GLN A 1 96 ? -4.276 7.759 6.358 1.00 82.25 96 GLN A C 1
ATOM 769 O O . GLN A 1 96 ? -5.057 7.655 7.298 1.00 82.25 96 GLN A O 1
ATOM 774 N N . LEU A 1 97 ? -3.827 6.703 5.679 1.00 83.38 97 LEU A N 1
ATOM 775 C CA . LEU A 1 97 ? -4.173 5.323 6.007 1.00 83.38 97 LEU A CA 1
ATOM 776 C C . LEU A 1 97 ? -3.730 4.981 7.430 1.00 83.38 97 LEU A C 1
ATOM 778 O O . LEU A 1 97 ? -4.536 4.515 8.230 1.00 83.38 97 LEU A O 1
ATOM 782 N N . LEU A 1 98 ? -2.475 5.278 7.770 1.00 79.62 98 LEU A N 1
ATOM 783 C CA . LEU A 1 98 ? -1.943 5.059 9.110 1.00 79.62 98 LEU A CA 1
ATOM 784 C C . LEU A 1 98 ? -2.704 5.881 10.157 1.00 79.62 98 LEU A C 1
ATOM 786 O O . LEU A 1 98 ? -3.071 5.346 11.197 1.00 79.62 98 LEU A O 1
ATOM 790 N N . ALA A 1 99 ? -2.991 7.154 9.877 1.00 83.81 99 ALA A N 1
ATOM 791 C CA . ALA A 1 99 ? -3.762 8.009 10.775 1.00 83.81 99 ALA A CA 1
ATOM 792 C C . ALA A 1 99 ? -5.179 7.462 11.009 1.00 83.81 99 ALA A C 1
ATOM 794 O O . ALA A 1 99 ? -5.639 7.437 12.148 1.00 83.81 99 ALA A O 1
ATOM 795 N N . HIS A 1 100 ? -5.848 6.966 9.962 1.00 80.56 100 HIS A N 1
ATOM 796 C CA . HIS A 1 100 ? -7.163 6.331 10.078 1.00 80.56 100 HIS A CA 1
ATOM 797 C C . HIS A 1 100 ? -7.101 5.052 10.917 1.00 80.56 100 HIS A C 1
ATOM 799 O O . HIS A 1 100 ? -7.932 4.874 11.805 1.00 80.56 100 HIS A O 1
ATOM 805 N N . LEU A 1 101 ? -6.108 4.189 10.679 1.00 77.19 101 LEU A N 1
ATOM 806 C CA . LEU A 1 101 ? -5.920 2.958 11.450 1.00 7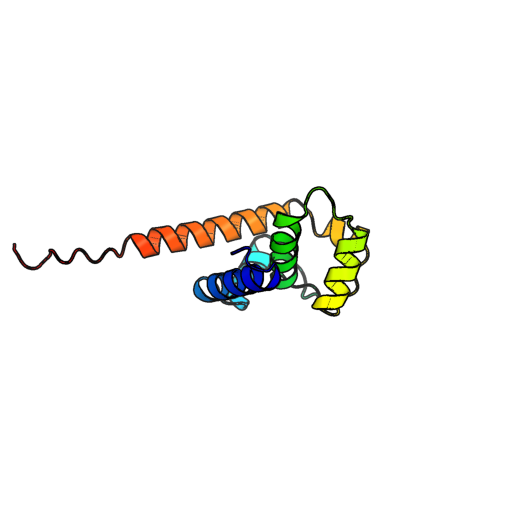7.19 101 LEU A CA 1
ATOM 807 C C . LEU A 1 101 ? -5.626 3.253 12.926 1.00 7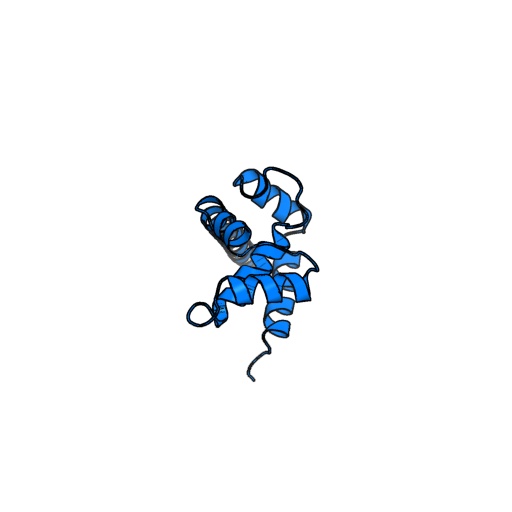7.19 101 LEU A C 1
ATOM 809 O O . LEU A 1 101 ? -6.227 2.635 13.805 1.00 77.19 101 LEU A O 1
ATOM 813 N N . LEU A 1 102 ? -4.764 4.234 13.211 1.00 76.50 102 LEU A N 1
ATOM 814 C CA . LEU A 1 102 ? -4.473 4.671 14.576 1.00 76.50 102 LEU A CA 1
ATOM 815 C C . LEU A 1 102 ? -5.726 5.231 15.249 1.00 76.50 102 LEU A C 1
ATOM 817 O O . LEU A 1 102 ? -6.067 4.810 16.351 1.00 76.50 102 LEU A O 1
ATOM 821 N N . HIS A 1 103 ? -6.454 6.128 14.586 1.00 76.50 103 HIS A N 1
ATOM 822 C CA . HIS A 1 103 ? -7.663 6.718 15.154 1.00 76.50 103 HIS A CA 1
ATOM 823 C C . HIS A 1 103 ? -8.734 5.654 15.446 1.00 76.50 103 HIS A C 1
ATOM 825 O O . HIS A 1 103 ? -9.355 5.680 16.505 1.00 76.50 103 HIS A O 1
ATOM 831 N N . GLN A 1 104 ? -8.892 4.660 14.566 1.00 70.44 104 GLN A N 1
ATOM 832 C CA . GLN A 1 104 ? -9.778 3.518 14.805 1.00 70.44 104 GLN A CA 1
ATOM 833 C C . GLN A 1 104 ? -9.322 2.657 15.990 1.00 70.44 104 GLN A C 1
ATOM 835 O O . GLN A 1 104 ? -10.159 2.288 16.813 1.00 70.44 104 GLN A O 1
ATOM 840 N N . GLN A 1 105 ? -8.026 2.373 16.138 1.00 69.06 105 GLN A N 1
ATOM 841 C CA . GLN A 1 105 ? -7.486 1.647 17.297 1.00 69.06 105 GLN A CA 1
ATOM 842 C C . GLN A 1 105 ? -7.718 2.401 18.617 1.00 69.06 105 GLN A C 1
ATOM 844 O O . GLN A 1 105 ? -8.226 1.827 19.582 1.00 69.06 105 GLN A O 1
ATOM 849 N N . PHE A 1 106 ? -7.438 3.707 18.657 1.00 63.50 106 PHE A N 1
ATOM 850 C CA . PHE A 1 106 ? -7.627 4.525 19.861 1.00 63.50 106 PHE A CA 1
ATOM 851 C C . PHE A 1 106 ? -9.110 4.729 20.220 1.00 63.50 106 PHE A C 1
ATOM 853 O O . PHE A 1 106 ? -9.486 4.607 21.390 1.00 63.50 106 PHE A O 1
ATOM 860 N N . CYS A 1 107 ? -9.988 4.953 19.237 1.00 56.69 107 CYS A N 1
ATOM 861 C CA . CYS A 1 107 ? -11.432 5.034 19.483 1.00 56.69 107 CYS A CA 1
ATOM 862 C C . CYS A 1 107 ? -12.043 3.679 19.877 1.00 56.69 107 CYS A C 1
ATOM 864 O O . CYS A 1 107 ? -12.980 3.646 20.673 1.00 56.69 107 CYS A O 1
ATOM 866 N N . SER A 1 108 ? -11.506 2.558 19.383 1.00 54.56 108 SER A N 1
ATOM 867 C CA . SER A 1 108 ? -11.926 1.212 19.808 1.00 54.56 108 SER A CA 1
ATOM 868 C C . SER A 1 108 ? -11.505 0.917 21.251 1.00 54.56 108 SER A C 1
ATOM 870 O O . SER A 1 108 ? -12.285 0.348 22.010 1.00 54.56 108 SER A O 1
ATOM 872 N N . SER A 1 109 ? -10.314 1.372 21.656 1.00 51.09 109 SER A N 1
ATOM 873 C CA . SER A 1 109 ? -9.812 1.267 23.035 1.00 51.09 109 SER A CA 1
ATOM 874 C C . SER A 1 109 ? -10.586 2.155 24.024 1.00 51.09 109 SER A C 1
ATOM 876 O O . SER A 1 109 ? -10.692 1.847 25.206 1.00 51.09 109 SER A O 1
ATOM 878 N N . SER A 1 110 ? -11.245 3.212 23.538 1.00 49.00 110 SER A N 1
ATOM 879 C CA . SER A 1 110 ? -12.145 4.044 24.358 1.00 49.00 110 SER A CA 1
ATOM 880 C C . SER A 1 110 ? -13.440 3.317 24.761 1.00 49.00 110 SER A C 1
ATOM 882 O O . SER A 1 110 ? -14.173 3.798 25.619 1.00 49.00 110 SER A O 1
ATOM 884 N N . LYS A 1 111 ? -13.716 2.138 24.181 1.00 45.12 111 LYS A N 1
ATOM 885 C CA . LYS A 1 111 ? -14.738 1.194 24.655 1.00 45.12 111 LYS A CA 1
ATOM 886 C C . LYS A 1 111 ? -14.149 0.168 25.625 1.00 45.12 111 LYS A C 1
ATOM 888 O O . LYS A 1 111 ? -14.558 -0.994 25.618 1.00 45.12 111 LYS A O 1
ATOM 893 N N . ILE A 1 112 ? -13.227 0.574 26.500 1.00 49.22 112 ILE A N 1
ATOM 894 C CA . ILE A 1 112 ? -13.153 -0.086 27.804 1.00 49.22 112 ILE A CA 1
ATOM 895 C C . ILE A 1 112 ? -14.516 0.175 28.430 1.00 49.22 112 ILE A C 1
ATOM 897 O O . ILE A 1 112 ? -14.789 1.261 28.934 1.00 49.22 112 ILE A O 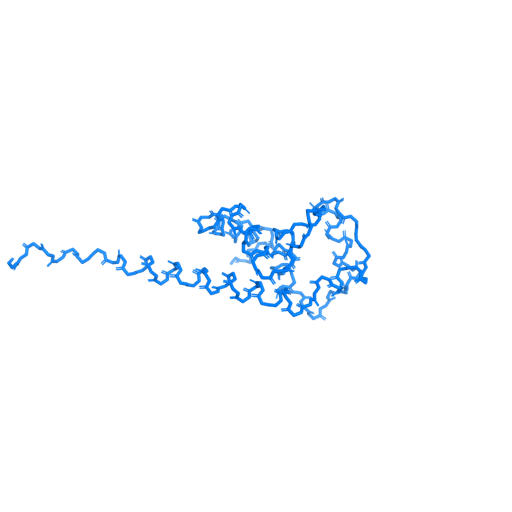1
ATOM 901 N N . SER A 1 113 ? -15.402 -0.809 28.283 1.00 47.38 113 SER A N 1
ATOM 902 C CA . SER A 1 113 ? -16.663 -0.876 28.993 1.00 47.38 113 SER A CA 1
ATOM 903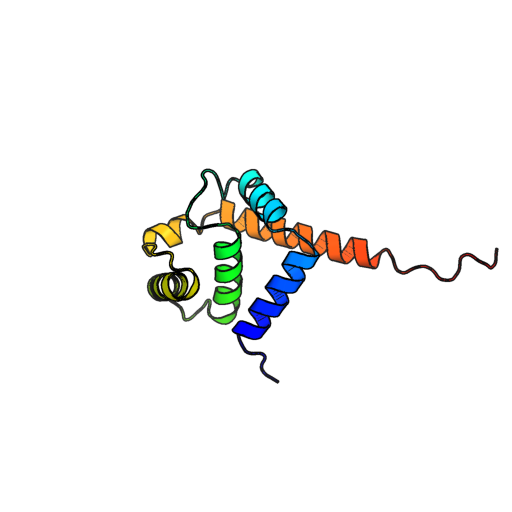 C C . SER A 1 113 ? -16.293 -0.702 30.455 1.00 47.38 113 SER A C 1
ATOM 905 O O . SER A 1 113 ? -15.721 -1.604 31.067 1.00 47.38 113 SER A O 1
ATOM 907 N N . THR A 1 114 ? -16.521 0.490 30.996 1.00 54.50 114 THR A N 1
ATOM 908 C CA . THR A 1 114 ? -16.444 0.708 32.426 1.00 54.50 114 THR A CA 1
ATOM 909 C C . THR A 1 114 ? -17.550 -0.162 33.002 1.00 54.50 114 THR A C 1
ATOM 911 O O . THR A 1 114 ? -18.711 0.221 33.062 1.00 54.50 114 THR A O 1
ATOM 914 N N . LEU A 1 115 ? -17.200 -1.390 33.390 1.00 50.81 115 LEU A N 1
ATOM 915 C CA . LEU A 1 115 ? -18.048 -2.343 34.112 1.00 50.81 115 LEU A CA 1
ATOM 916 C C . LEU A 1 115 ? -18.388 -1.830 35.533 1.00 50.81 115 LEU A C 1
ATOM 918 O O . LEU A 1 115 ? -18.549 -2.611 36.461 1.00 50.81 115 LEU A O 1
ATOM 922 N N . TYR A 1 116 ? -18.480 -0.510 35.714 1.00 54.09 116 TYR A N 1
ATOM 923 C CA . TYR A 1 116 ? -18.589 0.194 36.989 1.00 54.09 116 TYR A CA 1
ATOM 924 C C . TYR A 1 116 ? -19.707 1.246 37.012 1.00 54.09 116 TYR A C 1
ATOM 926 O O . TYR A 1 116 ? -19.723 2.106 37.884 1.00 54.09 116 TYR A O 1
ATOM 934 N N . THR A 1 117 ? -20.684 1.180 36.107 1.00 50.66 117 THR A N 1
ATOM 935 C CA . THR A 1 117 ? -21.888 2.034 36.153 1.00 50.66 117 THR A CA 1
ATOM 936 C C . THR A 1 117 ? -23.125 1.282 36.660 1.00 50.66 117 THR A C 1
ATOM 938 O O . THR A 1 117 ? -24.205 1.412 36.099 1.00 50.66 117 THR A O 1
ATOM 941 N N . ASN A 1 118 ? -22.979 0.481 37.722 1.00 52.75 118 ASN A N 1
ATOM 942 C CA . ASN A 1 118 ? -24.110 -0.127 38.450 1.00 52.75 118 ASN A CA 1
ATOM 943 C C . ASN A 1 118 ? -24.007 0.032 39.984 1.00 52.75 118 ASN A C 1
ATOM 945 O O . ASN A 1 118 ? -24.556 -0.781 40.720 1.00 52.75 118 ASN A O 1
ATOM 949 N N . TYR A 1 119 ? -23.300 1.054 40.484 1.00 48.59 119 TYR A N 1
ATOM 950 C CA . TYR A 1 119 ? -23.168 1.294 41.934 1.00 48.59 119 TYR A CA 1
ATOM 951 C C . TYR A 1 119 ? -23.220 2.773 42.357 1.00 48.59 119 TYR A C 1
ATOM 953 O O . TYR A 1 119 ? -22.621 3.133 43.367 1.00 48.59 119 TYR A O 1
ATOM 961 N N . PHE A 1 120 ? -23.949 3.623 41.632 1.00 45.38 120 PHE A N 1
ATOM 962 C CA . PHE A 1 120 ? -24.335 4.949 42.127 1.00 45.38 120 PHE A CA 1
ATOM 963 C C . PHE A 1 120 ? -25.769 5.279 41.734 1.00 45.38 120 PHE A C 1
ATOM 965 O O . PHE A 1 120 ? -26.124 4.993 40.568 1.00 45.38 120 PHE A O 1
#

Organism: Bacillus mycoides (NCBI:txid1405)

Nearest PDB structures (foldseek):
  9had-assembly1_A  TM=2.666E-01  e=6.135E+00  Dermatophagoides farinae

Sequence (120 aa):
MNLSIFDELELFSKELQRYMSPDALEQLARNVGFVKRKSKYRAQDLVALCIWLSQNIAHTSLTQLCSRLEANTGISMSPEGLNQRFNSQTVQFLQQLLAHLLHQQFCSSSKISTLYTNYF

Solvent-accessible surface ar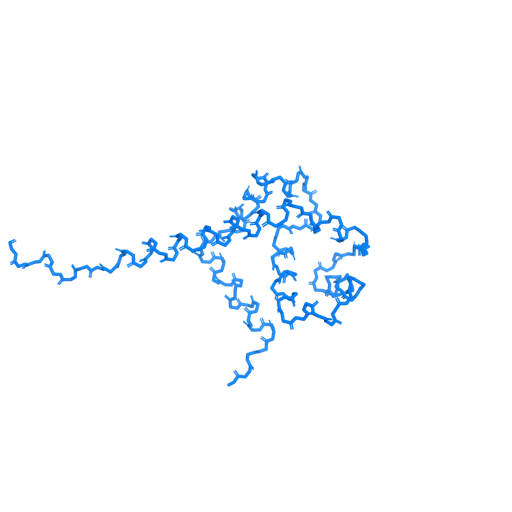ea (backbone atoms only — not comparable to full-atom values): 7142 Å² total; per-residue (Å²): 131,86,74,50,74,64,56,53,49,50,51,50,51,53,52,45,50,73,78,39,49,77,64,57,48,46,50,50,27,35,74,53,55,60,46,81,63,97,52,96,76,45,60,66,58,50,52,53,50,51,60,58,36,71,82,39,71,91,80,60,51,58,61,58,49,28,57,50,42,23,75,76,71,71,49,84,55,53,47,65,61,52,48,67,58,67,37,74,38,42,53,50,36,53,52,51,51,50,50,52,53,49,51,50,52,53,59,56,59,68,61,63,73,70,92,70,85,87,81,128

InterPro domains:
  IPR012337 Ribonuclease H-like superfamily [SSF53098] (32-105)